Protein AF-X1CE96-F1 (afdb_monomer_lite)

Organism: NCBI:txid412755

Sequence (76 aa):
AWDRIGLGDIVSEEYLHNRLICLRDTEGRNLALGIVDEVDGRMRSISVYTPLDKEKKIGGILWGKLRINLEGKEVD

Radius of gyration: 11.77 Å; chains: 1; bounding box: 26×29×30 Å

pLDDT: mean 84.14, std 15.81, range [32.78, 96.38]

Structure (mmCIF, N/CA/C/O backbone):
data_AF-X1CE96-F1
#
_entry.id   AF-X1CE96-F1
#
loop_
_atom_site.group_PDB
_atom_site.id
_atom_site.type_symbol
_atom_site.label_atom_id
_atom_site.label_alt_id
_atom_site.label_comp_id
_atom_site.label_asym_id
_atom_site.label_entity_id
_atom_site.label_seq_id
_atom_site.pdbx_PDB_ins_code
_atom_site.Cartn_x
_atom_site.Cartn_y
_atom_site.Cartn_z
_atom_site.occupancy
_atom_site.B_iso_or_equiv
_atom_site.auth_seq_id
_atom_site.auth_comp_id
_atom_site.auth_asym_id
_atom_site.auth_atom_id
_atom_site.pdbx_PDB_model_num
ATOM 1 N N . ALA A 1 1 ? -16.641 3.075 -2.331 1.00 32.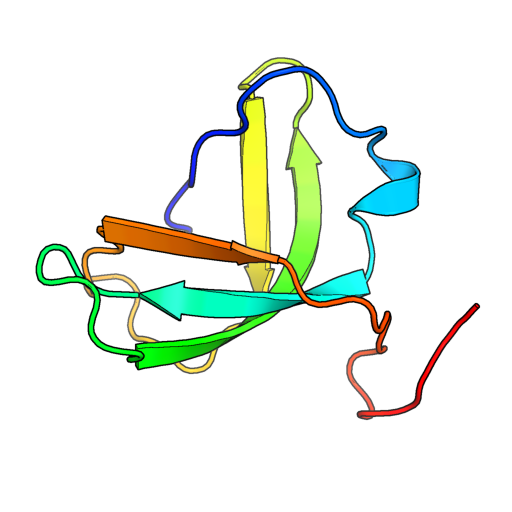78 1 ALA A N 1
ATOM 2 C CA . ALA A 1 1 ? -15.777 3.849 -1.444 1.00 32.78 1 ALA A CA 1
ATOM 3 C C . ALA A 1 1 ? -14.341 3.443 -1.734 1.00 32.78 1 ALA A C 1
ATOM 5 O O . ALA A 1 1 ? -13.998 2.280 -1.616 1.00 32.78 1 ALA A O 1
ATOM 6 N N . TRP A 1 2 ? -13.623 4.361 -2.366 1.00 39.03 2 TRP A N 1
ATOM 7 C CA . TRP A 1 2 ? -12.211 4.258 -2.708 1.00 39.03 2 TRP A CA 1
ATOM 8 C C . TRP A 1 2 ? -11.513 5.091 -1.635 1.00 39.03 2 TRP A C 1
ATOM 10 O O . TRP A 1 2 ? -11.691 6.310 -1.621 1.00 39.03 2 TRP A O 1
ATOM 20 N N . ASP A 1 3 ? -10.838 4.446 -0.690 1.00 40.44 3 ASP A N 1
ATOM 21 C CA . ASP A 1 3 ? -10.195 5.148 0.420 1.00 40.44 3 ASP A CA 1
ATOM 22 C C . ASP A 1 3 ? -8.801 5.618 -0.006 1.00 40.44 3 ASP A C 1
ATOM 24 O O . ASP A 1 3 ? -7.962 4.831 -0.439 1.00 40.44 3 ASP A O 1
ATOM 28 N N . ARG A 1 4 ? -8.576 6.934 0.074 1.00 49.16 4 ARG A N 1
ATOM 29 C CA . ARG A 1 4 ? -7.369 7.615 -0.418 1.00 49.16 4 ARG A CA 1
ATOM 30 C C . ARG A 1 4 ? -6.298 7.670 0.669 1.00 49.16 4 ARG A C 1
ATOM 32 O O . ARG A 1 4 ? -6.544 8.214 1.744 1.00 49.16 4 ARG A O 1
ATOM 39 N N . ILE A 1 5 ? -5.098 7.172 0.370 1.00 57.75 5 ILE A N 1
ATOM 40 C CA . ILE A 1 5 ? -3.947 7.190 1.288 1.00 57.75 5 ILE A CA 1
ATOM 41 C C . ILE A 1 5 ? -2.885 8.176 0.775 1.00 57.75 5 ILE A C 1
ATOM 43 O O . ILE A 1 5 ? -2.586 8.186 -0.418 1.00 57.75 5 ILE A O 1
ATOM 47 N N . GLY A 1 6 ? -2.350 9.026 1.663 1.00 51.78 6 GLY A N 1
ATOM 48 C CA . GLY A 1 6 ? -1.437 10.128 1.324 1.00 51.78 6 GLY A CA 1
ATOM 49 C C . GLY A 1 6 ? 0.030 9.718 1.120 1.00 51.78 6 GLY A C 1
ATOM 50 O O . GLY A 1 6 ? 0.559 8.927 1.899 1.00 51.78 6 GLY A O 1
ATOM 51 N N . LEU A 1 7 ? 0.704 10.296 0.116 1.00 57.19 7 LEU A N 1
ATOM 52 C CA . LEU A 1 7 ? 2.139 10.105 -0.169 1.00 57.19 7 LEU A CA 1
ATOM 53 C C . LEU A 1 7 ? 3.012 11.244 0.401 1.00 57.19 7 LEU A C 1
ATOM 55 O O . LEU A 1 7 ? 2.752 12.419 0.136 1.00 57.19 7 LEU A O 1
ATOM 59 N N . GLY A 1 8 ? 4.069 10.897 1.146 1.00 53.97 8 GLY A N 1
ATOM 60 C CA . GLY A 1 8 ? 5.189 11.797 1.475 1.00 53.97 8 GLY A CA 1
ATOM 61 C C . GLY A 1 8 ? 6.263 11.785 0.376 1.00 53.97 8 GLY A C 1
ATOM 62 O O . GLY A 1 8 ? 6.401 10.772 -0.300 1.00 53.97 8 GLY A O 1
ATOM 63 N N . ASP A 1 9 ? 6.951 12.921 0.187 1.00 53.03 9 ASP A N 1
ATOM 64 C CA . ASP A 1 9 ? 7.987 13.240 -0.819 1.00 53.03 9 ASP A CA 1
ATOM 65 C C . ASP A 1 9 ? 8.102 12.299 -2.036 1.00 53.03 9 ASP A C 1
ATOM 67 O O . ASP A 1 9 ? 8.872 11.346 -2.075 1.00 53.03 9 ASP A O 1
ATOM 71 N N . ILE A 1 10 ? 7.277 12.652 -3.030 1.00 53.44 10 ILE A N 1
ATOM 72 C CA . ILE A 1 10 ? 7.276 12.346 -4.470 1.00 53.44 10 ILE A CA 1
ATOM 73 C C . ILE A 1 10 ? 8.173 11.175 -4.885 1.00 53.44 10 ILE A C 1
ATOM 75 O O . ILE A 1 10 ? 9.272 11.332 -5.415 1.00 53.44 10 ILE A O 1
ATOM 79 N N . VAL A 1 11 ? 7.613 9.982 -4.735 1.00 63.19 11 VAL A N 1
ATOM 80 C CA . VAL A 1 11 ? 7.987 8.824 -5.539 1.00 63.19 11 VAL A CA 1
ATOM 81 C C . VAL A 1 11 ? 7.244 8.940 -6.876 1.00 63.19 11 VAL A C 1
ATOM 83 O O . VAL A 1 11 ? 6.060 9.282 -6.875 1.00 63.19 11 VAL A O 1
ATOM 86 N N . SER A 1 12 ? 7.920 8.751 -8.015 1.00 72.06 12 SER A N 1
ATOM 87 C CA . SER A 1 12 ? 7.295 8.931 -9.337 1.00 72.06 12 SER A CA 1
ATOM 88 C C . SER A 1 12 ? 6.092 7.997 -9.524 1.00 72.06 12 SER A C 1
ATOM 90 O O . SER A 1 12 ? 6.093 6.876 -9.015 1.00 72.06 12 SER A O 1
ATOM 92 N N . GLU A 1 13 ? 5.066 8.432 -10.265 1.00 72.19 13 GLU A N 1
ATOM 93 C CA . GLU A 1 13 ? 3.882 7.597 -10.549 1.00 72.19 13 GLU A CA 1
ATOM 94 C C . GLU A 1 13 ? 4.283 6.239 -11.146 1.00 72.19 13 GLU A C 1
ATOM 96 O O . GLU A 1 13 ? 3.781 5.199 -10.725 1.00 72.19 13 GLU A O 1
ATOM 101 N N . GLU A 1 14 ? 5.272 6.238 -12.043 1.00 76.88 14 GLU A N 1
ATOM 102 C CA . GLU A 1 14 ? 5.838 5.031 -12.654 1.00 76.88 14 GLU A CA 1
ATOM 103 C C . GLU A 1 14 ? 6.422 4.055 -11.622 1.00 76.88 14 GLU A C 1
ATOM 105 O O . GLU A 1 14 ? 6.213 2.845 -11.722 1.00 76.88 14 GLU A O 1
ATOM 110 N N . TYR A 1 15 ? 7.108 4.566 -10.593 1.00 78.38 15 TYR A N 1
ATOM 111 C CA . TYR A 1 15 ? 7.662 3.727 -9.530 1.00 78.38 15 TYR A CA 1
ATOM 112 C C . TYR A 1 15 ? 6.566 3.040 -8.710 1.00 78.38 15 TYR A C 1
ATOM 114 O O . TYR A 1 15 ? 6.768 1.933 -8.196 1.00 78.38 15 TYR A O 1
ATOM 122 N N . LEU A 1 16 ? 5.437 3.721 -8.528 1.00 85.44 16 LEU A N 1
ATOM 123 C CA . LEU A 1 16 ? 4.349 3.298 -7.657 1.00 85.44 16 LEU A CA 1
ATOM 124 C C . LEU A 1 16 ? 3.350 2.386 -8.372 1.00 85.44 16 LEU A C 1
ATOM 126 O O . LEU A 1 16 ? 2.797 1.504 -7.725 1.00 85.44 16 LEU A O 1
ATOM 130 N N . HIS A 1 17 ? 3.148 2.547 -9.678 1.00 88.88 17 HIS A N 1
ATOM 131 C CA . HIS A 1 17 ? 2.224 1.725 -10.457 1.00 88.88 17 HIS A CA 1
ATOM 132 C C . HIS A 1 17 ? 2.570 0.226 -10.381 1.00 88.88 17 HIS A C 1
ATOM 134 O O . HIS A 1 17 ? 3.739 -0.165 -10.506 1.00 88.88 17 HIS A O 1
ATOM 140 N N . ASN A 1 18 ? 1.550 -0.621 -10.196 1.00 93.44 18 ASN A N 1
ATOM 141 C CA . ASN A 1 18 ? 1.646 -2.069 -9.958 1.00 93.44 18 ASN A CA 1
ATOM 142 C C . ASN A 1 18 ? 2.444 -2.472 -8.708 1.00 93.44 18 ASN A C 1
ATOM 144 O O . ASN A 1 18 ? 2.723 -3.654 -8.509 1.00 93.44 18 ASN A O 1
ATOM 148 N N . ARG A 1 19 ? 2.847 -1.536 -7.842 1.00 93.06 19 ARG A N 1
ATOM 149 C CA . ARG A 1 19 ? 3.653 -1.878 -6.668 1.00 93.06 19 ARG A CA 1
ATOM 150 C C . ARG A 1 19 ? 2.815 -2.643 -5.650 1.00 93.06 19 ARG A C 1
ATOM 152 O O . ARG A 1 19 ? 1.721 -2.216 -5.278 1.00 93.06 19 ARG A O 1
ATOM 159 N N . LEU A 1 20 ? 3.363 -3.754 -5.165 1.00 95.25 20 LEU A N 1
ATOM 160 C CA . LEU A 1 20 ? 2.777 -4.506 -4.064 1.00 95.25 20 LEU A CA 1
ATOM 161 C C . LEU A 1 20 ? 3.035 -3.759 -2.752 1.00 95.25 20 LEU A C 1
ATOM 163 O O . LEU A 1 20 ? 4.171 -3.390 -2.440 1.00 95.25 20 LEU A O 1
ATOM 167 N N . ILE A 1 21 ? 1.987 -3.557 -1.965 1.00 95.31 21 ILE A N 1
ATOM 168 C CA . ILE A 1 21 ? 2.042 -2.855 -0.684 1.00 95.31 21 ILE A CA 1
ATOM 169 C C . ILE A 1 21 ? 1.353 -3.658 0.417 1.00 95.31 21 ILE A C 1
ATOM 171 O O . ILE A 1 21 ? 0.486 -4.489 0.154 1.00 95.31 21 ILE A O 1
ATOM 175 N N . CYS A 1 22 ? 1.723 -3.389 1.667 1.00 95.88 22 CYS A N 1
ATOM 176 C CA . CYS A 1 22 ? 1.005 -3.876 2.840 1.00 95.88 22 CYS A CA 1
ATOM 177 C C . CYS A 1 22 ? 0.232 -2.718 3.477 1.00 95.88 22 CYS A C 1
ATOM 179 O O . CYS A 1 22 ? 0.818 -1.702 3.859 1.00 95.88 22 CYS A O 1
ATOM 181 N N . LEU A 1 23 ? -1.082 -2.882 3.595 1.00 95.62 23 LEU A N 1
ATOM 182 C CA . LEU A 1 23 ? -1.978 -1.958 4.277 1.00 95.62 23 LEU A CA 1
ATOM 183 C C . LEU A 1 23 ? -1.991 -2.281 5.771 1.00 95.62 23 LEU A C 1
ATOM 185 O O . LEU A 1 23 ? -2.125 -3.444 6.162 1.00 95.62 23 LEU A O 1
ATOM 189 N N . ARG A 1 24 ? -1.857 -1.255 6.614 1.00 95.88 24 ARG A N 1
ATOM 190 C CA . ARG A 1 24 ? -1.765 -1.400 8.073 1.00 95.88 24 ARG A CA 1
ATOM 191 C C . ARG A 1 24 ? -2.845 -0.586 8.771 1.00 95.88 24 ARG A C 1
ATOM 193 O O . ARG A 1 24 ? -3.254 0.462 8.272 1.00 95.88 24 ARG A O 1
ATOM 200 N N . ASP A 1 25 ? -3.304 -1.058 9.923 1.00 95.12 25 ASP A N 1
ATOM 201 C CA . ASP A 1 25 ? -4.224 -0.294 10.768 1.00 95.12 25 ASP A CA 1
ATOM 202 C C . ASP A 1 25 ? -3.503 0.832 11.530 1.00 95.12 25 ASP A C 1
ATOM 204 O O . ASP A 1 25 ? -2.291 1.028 11.412 1.00 95.12 25 ASP A O 1
ATOM 208 N N . THR A 1 26 ? -4.258 1.601 12.315 1.00 93.44 26 THR A N 1
ATOM 209 C CA . THR A 1 26 ? -3.731 2.713 13.124 1.00 93.44 26 THR A CA 1
ATOM 210 C C . THR A 1 26 ? -2.831 2.270 14.278 1.00 93.44 26 THR A C 1
ATOM 212 O O . THR A 1 26 ? -2.123 3.101 14.835 1.00 93.44 26 THR A O 1
ATOM 215 N N . GLU A 1 27 ? -2.844 0.985 14.638 1.00 95.94 27 GLU A N 1
ATOM 216 C CA . GLU A 1 27 ? -1.937 0.383 15.624 1.00 95.94 27 GLU A CA 1
ATOM 217 C C . GLU A 1 27 ? -0.678 -0.205 14.953 1.00 95.94 27 GLU A C 1
ATOM 219 O O . GLU A 1 27 ? 0.203 -0.738 15.626 1.00 95.94 27 GLU A O 1
ATOM 224 N N . GLY A 1 28 ? -0.571 -0.121 13.622 1.00 92.31 28 GLY A N 1
ATOM 225 C CA . GLY A 1 28 ? 0.536 -0.679 12.851 1.00 92.31 28 GLY A CA 1
ATOM 226 C C . GLY A 1 28 ? 0.437 -2.189 12.614 1.00 92.31 28 GLY A C 1
ATOM 227 O O . GLY A 1 28 ? 1.421 -2.806 12.201 1.00 92.31 28 GLY A O 1
ATOM 228 N N . ARG A 1 29 ? -0.713 -2.829 12.834 1.00 95.69 29 ARG A N 1
ATOM 229 C CA . ARG A 1 29 ? -0.912 -4.246 12.486 1.00 95.69 29 ARG A CA 1
ATOM 230 C C . ARG A 1 29 ? -1.173 -4.390 10.992 1.00 95.69 29 ARG A C 1
ATOM 232 O O . ARG A 1 29 ? -1.836 -3.552 10.386 1.00 95.69 29 ARG A O 1
ATOM 239 N N . ASN A 1 30 ? -0.660 -5.464 10.397 1.00 96.25 30 ASN A N 1
ATOM 240 C CA . ASN A 1 30 ? -0.880 -5.756 8.981 1.00 96.25 30 ASN 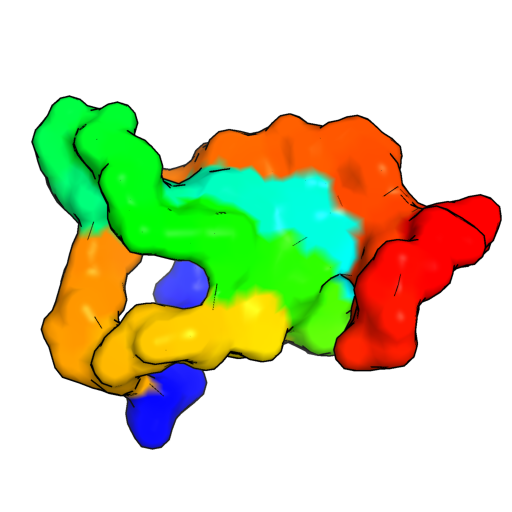A CA 1
ATOM 241 C C . ASN A 1 30 ? -2.330 -6.206 8.766 1.00 96.25 30 ASN A C 1
ATOM 243 O O . ASN A 1 30 ? -2.800 -7.104 9.461 1.00 96.25 30 ASN A O 1
ATOM 247 N N . LEU A 1 31 ? -3.017 -5.587 7.808 1.00 96.00 31 LEU A N 1
ATOM 248 C CA . LEU A 1 31 ? -4.407 -5.893 7.472 1.00 96.00 31 LEU A CA 1
ATOM 249 C C . LEU A 1 31 ? -4.504 -6.754 6.215 1.00 96.00 31 LEU A C 1
ATOM 251 O O . LEU A 1 31 ? -5.145 -7.799 6.231 1.00 96.00 31 LEU A O 1
ATOM 255 N N . ALA A 1 32 ? -3.878 -6.306 5.128 1.00 96.38 32 ALA A N 1
ATOM 256 C CA . ALA A 1 32 ? -3.913 -6.989 3.843 1.00 96.38 32 ALA A CA 1
ATOM 257 C C . ALA A 1 32 ? -2.771 -6.527 2.940 1.00 96.38 32 ALA A C 1
ATOM 259 O O . ALA A 1 32 ? -2.172 -5.469 3.150 1.00 96.38 32 ALA A O 1
ATOM 260 N N . LEU A 1 33 ? -2.525 -7.307 1.893 1.00 95.88 33 LEU A N 1
ATOM 261 C CA . LEU A 1 33 ? -1.779 -6.836 0.736 1.00 95.88 33 LEU A CA 1
ATOM 262 C C . LEU A 1 33 ? -2.696 -6.039 -0.199 1.00 95.88 33 LEU A C 1
ATOM 264 O O . LEU A 1 33 ? -3.914 -6.241 -0.225 1.00 95.88 33 LEU A O 1
ATOM 268 N N . GLY A 1 34 ? -2.092 -5.144 -0.970 1.00 95.50 34 GLY A N 1
ATOM 269 C CA . GLY A 1 34 ? -2.755 -4.434 -2.052 1.00 95.50 34 GLY A CA 1
ATOM 270 C C . GLY A 1 34 ? -1.803 -4.135 -3.202 1.00 95.50 34 GLY A C 1
ATOM 271 O O . GLY A 1 34 ? -0.585 -4.138 -3.020 1.00 95.50 34 GLY A O 1
ATOM 272 N N . ILE A 1 35 ? -2.366 -3.894 -4.379 1.00 95.69 35 ILE A N 1
ATOM 273 C CA . ILE A 1 35 ? -1.625 -3.526 -5.589 1.00 95.69 35 ILE A CA 1
ATOM 274 C C . ILE A 1 35 ? -2.020 -2.099 -5.941 1.00 95.69 35 ILE A C 1
ATOM 276 O O . ILE A 1 35 ? -3.210 -1.803 -6.045 1.00 95.69 35 ILE A O 1
ATOM 280 N N . VAL A 1 36 ? -1.039 -1.212 -6.083 1.00 93.50 36 VAL A N 1
ATOM 281 C CA . VAL A 1 36 ? -1.293 0.169 -6.510 1.00 93.50 36 VAL A CA 1
ATOM 282 C C . VAL A 1 36 ? -1.748 0.177 -7.968 1.00 93.50 36 VAL A C 1
ATOM 284 O O . VAL A 1 36 ? -1.056 -0.355 -8.833 1.00 93.50 36 VAL A O 1
ATOM 287 N N . ASP A 1 37 ? -2.897 0.799 -8.205 1.00 91.06 37 ASP A N 1
ATOM 288 C CA . ASP A 1 37 ? -3.537 0.949 -9.514 1.00 91.06 37 ASP A CA 1
ATOM 289 C C . ASP A 1 37 ? -3.192 2.313 -10.114 1.00 91.06 37 ASP A C 1
ATOM 291 O O . ASP A 1 37 ? -2.480 2.417 -11.104 1.00 91.06 37 ASP A O 1
ATOM 295 N N . GLU A 1 38 ? -3.593 3.383 -9.431 1.00 85.81 38 GLU A N 1
ATOM 296 C CA . GLU A 1 38 ? -3.391 4.754 -9.888 1.00 85.81 38 GLU A CA 1
ATOM 297 C C . GLU A 1 38 ? -2.688 5.586 -8.822 1.00 85.81 38 GLU A C 1
ATOM 299 O O . GLU A 1 38 ? -2.856 5.382 -7.614 1.00 85.81 38 GLU A O 1
ATOM 304 N N . VAL A 1 39 ? -1.935 6.578 -9.285 1.00 83.50 39 VAL A N 1
ATOM 305 C CA . VAL A 1 39 ? -1.369 7.633 -8.452 1.00 83.50 39 VAL A CA 1
ATOM 306 C C . VAL A 1 39 ? -1.910 8.954 -8.963 1.00 83.50 39 VAL A C 1
ATOM 308 O O . VAL A 1 39 ? -1.838 9.246 -10.147 1.00 83.50 39 VAL A O 1
ATOM 311 N N . ASP A 1 40 ? -2.464 9.749 -8.060 1.00 81.12 40 ASP A N 1
ATOM 312 C CA . ASP A 1 40 ? -2.898 11.110 -8.333 1.00 81.12 40 ASP A CA 1
ATOM 313 C C . ASP A 1 40 ? -1.887 12.061 -7.695 1.00 81.12 40 ASP A C 1
ATOM 315 O O . ASP A 1 40 ? -1.966 12.385 -6.501 1.00 81.12 40 ASP A O 1
ATOM 319 N N . GLY A 1 41 ? -0.913 12.507 -8.493 1.00 70.44 41 GLY A N 1
ATOM 320 C CA . GLY A 1 41 ? 0.123 13.435 -8.043 1.00 70.44 41 GLY A CA 1
ATOM 321 C C . GLY A 1 41 ? -0.409 14.797 -7.574 1.00 70.44 41 GLY A C 1
ATOM 322 O O . GLY A 1 41 ? 0.238 15.453 -6.755 1.00 70.44 41 GLY A O 1
ATOM 323 N N . ARG A 1 42 ? -1.600 15.227 -8.026 1.00 74.31 42 ARG A N 1
ATOM 324 C CA . ARG A 1 42 ? -2.212 16.501 -7.602 1.00 74.31 42 ARG A CA 1
ATOM 325 C C . ARG A 1 42 ? -2.834 16.382 -6.220 1.00 74.31 42 ARG A C 1
ATOM 327 O O . ARG A 1 42 ? -2.652 17.267 -5.388 1.00 74.31 42 ARG A O 1
ATOM 334 N N . MET A 1 43 ? -3.552 15.290 -5.972 1.00 69.75 43 MET A N 1
ATOM 335 C CA . MET A 1 43 ? -4.195 15.027 -4.683 1.00 69.75 43 MET A CA 1
ATOM 336 C C . MET A 1 43 ? -3.283 14.296 -3.692 1.00 69.75 43 MET A C 1
ATOM 338 O O . MET A 1 43 ? -3.688 14.072 -2.552 1.00 69.75 43 MET A O 1
ATOM 342 N N . ARG A 1 44 ? -2.057 13.943 -4.109 1.00 77.62 44 ARG A N 1
ATOM 343 C CA . ARG A 1 44 ? -1.100 13.125 -3.345 1.00 77.62 44 ARG A CA 1
ATOM 344 C C . ARG A 1 44 ? -1.736 11.833 -2.835 1.00 77.62 44 ARG A C 1
ATOM 346 O O . ARG A 1 44 ? -1.468 11.423 -1.709 1.00 77.62 44 ARG A O 1
ATOM 353 N N . SER A 1 45 ? -2.595 11.220 -3.645 1.00 84.62 45 SER A N 1
ATOM 354 C CA . SER A 1 45 ? -3.351 10.023 -3.271 1.00 84.62 45 SER A CA 1
ATOM 355 C C . SER A 1 45 ? -3.052 8.857 -4.197 1.00 84.62 45 SER A C 1
ATOM 357 O O . SER A 1 45 ? -2.690 9.072 -5.348 1.00 84.62 45 SER A O 1
ATOM 359 N N . ILE A 1 46 ? -3.269 7.639 -3.712 1.00 88.81 46 ILE A N 1
ATOM 360 C CA . ILE A 1 46 ? -3.222 6.421 -4.526 1.00 88.81 46 ILE A CA 1
ATOM 361 C C . ILE A 1 46 ? -4.568 5.694 -4.523 1.00 88.81 46 ILE A C 1
ATOM 363 O O . ILE A 1 46 ? -5.326 5.793 -3.553 1.00 88.81 46 ILE A O 1
ATOM 367 N N . SER A 1 47 ? -4.804 4.925 -5.579 1.00 91.38 47 SER A N 1
ATOM 368 C CA . SER A 1 47 ? -5.853 3.910 -5.681 1.00 91.38 47 SER A CA 1
ATOM 369 C C . SER A 1 47 ? -5.221 2.526 -5.547 1.00 91.38 47 SER A C 1
ATOM 371 O O . SER A 1 47 ? -4.130 2.288 -6.065 1.00 91.38 47 SER A O 1
ATOM 373 N N . VAL A 1 48 ? -5.874 1.612 -4.827 1.00 93.88 48 VAL A N 1
ATOM 374 C CA . VAL A 1 48 ? -5.302 0.301 -4.484 1.00 93.88 48 VAL A CA 1
ATOM 375 C C . VAL A 1 48 ? -6.338 -0.799 -4.688 1.00 93.88 48 VAL A C 1
ATOM 377 O O . VAL A 1 48 ? -7.423 -0.742 -4.109 1.00 93.88 48 VAL A O 1
ATOM 380 N N . TYR A 1 49 ? -5.977 -1.848 -5.428 1.00 95.31 49 TYR A N 1
ATOM 381 C CA . TYR A 1 49 ? -6.709 -3.112 -5.413 1.00 95.31 49 TYR A CA 1
ATOM 382 C C . TYR A 1 49 ? -6.422 -3.851 -4.112 1.00 95.31 49 TYR A C 1
ATOM 384 O O . TYR A 1 49 ? -5.274 -4.188 -3.819 1.00 95.31 49 TYR A O 1
ATOM 392 N N . THR A 1 50 ? -7.459 -4.105 -3.319 1.00 95.12 50 T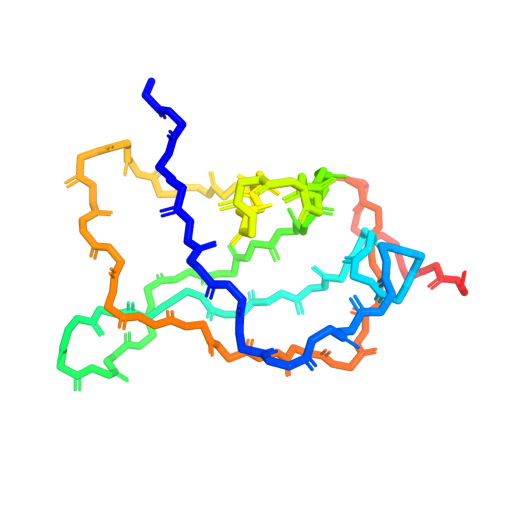HR A N 1
ATOM 393 C CA . THR A 1 50 ? -7.333 -4.743 -2.007 1.00 95.12 50 THR A CA 1
ATOM 394 C C . THR A 1 50 ? -8.576 -5.571 -1.674 1.00 95.12 50 THR A C 1
ATOM 396 O O . THR A 1 50 ? -9.675 -5.196 -2.085 1.00 95.12 50 THR A O 1
ATOM 399 N N . PRO A 1 51 ? -8.439 -6.680 -0.919 1.00 94.12 51 PRO A N 1
ATOM 400 C CA . PRO A 1 51 ? -9.584 -7.434 -0.413 1.00 94.12 51 PRO A CA 1
ATOM 401 C C . PRO A 1 51 ? -10.275 -6.764 0.788 1.00 94.12 51 PRO A C 1
ATOM 403 O O . PRO A 1 51 ? -11.233 -7.323 1.313 1.00 94.12 51 PRO A O 1
ATOM 406 N N . LEU A 1 52 ? -9.777 -5.623 1.278 1.00 94.38 52 LEU A N 1
ATOM 407 C CA . LEU A 1 52 ? -10.370 -4.943 2.428 1.00 94.38 52 LEU A CA 1
ATOM 408 C C . LEU A 1 52 ? -11.693 -4.266 2.072 1.00 94.38 52 LEU A C 1
ATOM 410 O O . LEU A 1 52 ? -11.836 -3.638 1.022 1.00 94.38 52 LEU A O 1
ATOM 414 N N . ASP A 1 53 ? -12.630 -4.332 3.015 1.00 91.50 53 ASP A N 1
ATOM 415 C CA . ASP A 1 53 ? -13.858 -3.558 2.947 1.00 91.50 53 ASP A CA 1
ATOM 416 C C . ASP A 1 53 ? -13.564 -2.063 2.959 1.00 91.50 53 ASP A C 1
ATOM 418 O O . ASP A 1 53 ? -12.653 -1.571 3.625 1.00 91.50 53 ASP A O 1
ATOM 422 N N . LYS A 1 54 ? -14.419 -1.321 2.267 1.00 85.69 54 LYS A N 1
ATOM 423 C CA . LYS A 1 54 ? -14.259 0.115 2.031 1.00 85.69 54 LYS A CA 1
ATOM 424 C C . LYS A 1 54 ? -14.463 0.984 3.273 1.00 85.69 54 LYS A C 1
ATOM 426 O O . LYS A 1 54 ? -14.296 2.188 3.205 1.00 85.69 54 LYS A O 1
ATOM 431 N N . GLU A 1 55 ? -14.909 0.389 4.372 1.00 88.00 55 GLU A N 1
ATOM 432 C CA . GLU A 1 55 ? -15.066 1.056 5.667 1.00 88.00 55 GLU A CA 1
ATOM 433 C C . GLU A 1 55 ? -13.839 0.827 6.561 1.00 88.00 55 GLU A C 1
ATOM 435 O O . GLU A 1 55 ? -13.732 1.381 7.661 1.00 88.00 55 GLU A O 1
ATOM 440 N N . LYS A 1 56 ? -12.897 -0.020 6.119 1.00 89.88 56 LYS A N 1
ATOM 441 C CA . LYS A 1 56 ? -11.723 -0.364 6.902 1.00 89.88 56 LYS A CA 1
ATOM 442 C C . LYS A 1 56 ? -10.739 0.798 6.895 1.00 89.88 56 LYS A C 1
ATOM 444 O O . LYS A 1 56 ? -10.017 1.035 5.934 1.00 89.88 56 LYS A O 1
ATOM 449 N N . LYS A 1 57 ? -10.643 1.471 8.038 1.00 91.44 57 LYS A N 1
ATOM 450 C CA . LYS A 1 57 ? -9.683 2.555 8.238 1.00 91.44 57 LYS A CA 1
ATOM 451 C C . LYS A 1 57 ? -8.238 2.064 8.094 1.00 91.44 57 LYS A C 1
ATOM 453 O O . LYS A 1 57 ? -7.787 1.208 8.859 1.00 91.44 57 LYS A O 1
ATOM 458 N N . ILE A 1 58 ? -7.504 2.676 7.168 1.00 93.44 58 ILE A N 1
ATOM 459 C CA . ILE A 1 58 ? -6.069 2.453 6.973 1.00 93.44 58 ILE A CA 1
ATOM 460 C C . ILE A 1 58 ? -5.277 3.492 7.771 1.00 93.44 58 ILE A C 1
ATOM 462 O O . ILE A 1 58 ? -5.521 4.692 7.668 1.00 93.44 58 ILE A O 1
ATOM 466 N N . GLY A 1 59 ? -4.345 3.021 8.598 1.00 92.31 59 GLY A N 1
ATOM 467 C CA . GLY A 1 59 ? -3.447 3.857 9.398 1.00 92.31 59 GLY A CA 1
ATOM 468 C C . GLY A 1 59 ? -2.073 4.065 8.766 1.00 92.31 59 GLY A C 1
ATOM 469 O O . GLY A 1 59 ? -1.387 5.022 9.111 1.00 92.31 59 GLY A O 1
ATOM 470 N N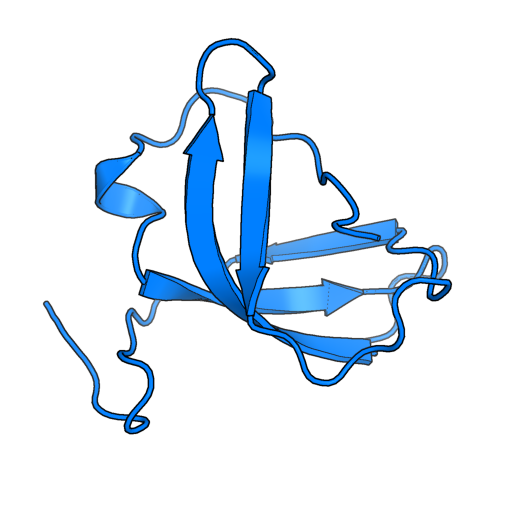 . GLY A 1 60 ? -1.670 3.201 7.830 1.00 91.12 60 GLY A N 1
ATOM 471 C CA . GLY A 1 60 ? -0.411 3.357 7.110 1.00 91.12 60 GLY A CA 1
ATOM 472 C C . GLY A 1 60 ? -0.207 2.342 5.991 1.00 91.12 60 GLY A C 1
ATOM 473 O O . GLY A 1 60 ? -0.950 1.370 5.856 1.00 91.12 60 GLY A O 1
ATOM 474 N N . ILE A 1 61 ? 0.841 2.577 5.204 1.00 92.75 61 ILE A N 1
ATOM 475 C CA . ILE A 1 61 ? 1.292 1.700 4.121 1.00 92.75 61 ILE A CA 1
ATOM 476 C C . ILE A 1 61 ? 2.745 1.318 4.374 1.00 92.75 61 ILE A C 1
ATOM 478 O O . ILE A 1 61 ? 3.572 2.174 4.689 1.00 92.75 61 ILE A O 1
ATOM 482 N N . LEU A 1 62 ? 3.067 0.041 4.186 1.00 92.56 62 LEU A N 1
ATOM 483 C CA . LEU A 1 62 ? 4.438 -0.418 4.011 1.00 92.56 62 LEU A CA 1
ATOM 484 C C . LEU A 1 62 ? 4.681 -0.745 2.535 1.00 92.56 62 LEU A C 1
ATOM 486 O O . LEU A 1 62 ? 4.001 -1.589 1.949 1.00 92.56 62 LEU A O 1
ATOM 490 N N . TRP A 1 63 ? 5.655 -0.053 1.949 1.00 90.50 63 TRP A N 1
ATOM 491 C CA . TRP A 1 63 ? 6.013 -0.165 0.540 1.00 90.50 63 TRP A CA 1
ATOM 492 C C . TRP A 1 63 ? 6.799 -1.446 0.277 1.00 90.50 63 TRP A C 1
ATOM 494 O O . TRP A 1 63 ? 7.881 -1.648 0.831 1.00 90.50 63 TRP A O 1
ATOM 504 N N . GLY A 1 64 ? 6.257 -2.316 -0.574 1.00 90.19 64 GLY A N 1
ATOM 505 C CA . GLY A 1 64 ? 6.981 -3.474 -1.076 1.00 90.19 64 GLY A CA 1
ATOM 506 C C . GLY A 1 64 ? 7.964 -3.091 -2.179 1.00 90.19 64 GLY A C 1
ATOM 507 O O . GLY A 1 64 ? 7.899 -2.010 -2.770 1.00 90.19 64 GLY A O 1
ATOM 508 N N . LYS A 1 65 ? 8.899 -4.001 -2.462 1.00 89.50 65 LYS A N 1
ATOM 509 C CA . LYS A 1 65 ? 9.883 -3.838 -3.544 1.00 89.50 65 LYS A CA 1
ATOM 510 C C . LYS A 1 65 ? 9.378 -4.358 -4.891 1.00 89.50 65 LYS A C 1
ATOM 512 O O . LYS A 1 65 ? 9.790 -3.813 -5.909 1.00 89.50 65 LYS A O 1
ATOM 517 N N . LEU A 1 66 ? 8.486 -5.346 -4.859 1.00 92.88 66 LEU A N 1
ATOM 518 C CA . LEU A 1 66 ? 7.945 -6.033 -6.029 1.00 92.88 66 LEU A CA 1
ATOM 519 C C . LEU A 1 66 ? 6.862 -5.201 -6.715 1.00 92.88 66 LEU A C 1
ATOM 521 O O . LEU A 1 66 ? 6.077 -4.515 -6.049 1.00 92.88 66 LEU A O 1
ATOM 525 N N . ARG A 1 67 ? 6.791 -5.329 -8.038 1.00 94.00 67 ARG A N 1
ATOM 526 C CA . ARG A 1 67 ? 5.649 -4.901 -8.842 1.00 94.00 67 ARG A CA 1
ATOM 527 C C . ARG A 1 67 ? 4.971 -6.148 -9.388 1.00 94.00 67 ARG A C 1
ATOM 529 O O . ARG A 1 67 ? 5.643 -7.098 -9.774 1.00 94.00 67 ARG A O 1
ATOM 536 N N . ILE A 1 68 ? 3.649 -6.176 -9.357 1.00 94.81 68 ILE A N 1
ATOM 537 C CA . ILE A 1 68 ? 2.856 -7.352 -9.696 1.00 94.81 68 ILE A CA 1
ATOM 538 C C . ILE A 1 68 ? 1.598 -6.918 -10.445 1.00 94.81 68 ILE A C 1
ATOM 540 O O . ILE A 1 68 ? 1.005 -5.889 -10.125 1.00 94.81 68 ILE A O 1
ATOM 544 N N . ASN A 1 69 ? 1.197 -7.687 -11.450 1.00 94.12 69 ASN A N 1
ATOM 545 C CA . ASN A 1 69 ? -0.065 -7.465 -12.148 1.00 94.12 69 ASN A CA 1
ATOM 546 C C . ASN A 1 69 ? -1.244 -8.158 -11.431 1.00 94.12 69 ASN A C 1
ATOM 548 O O . ASN A 1 69 ? -1.062 -8.870 -10.439 1.00 94.12 69 ASN A O 1
ATOM 552 N N . LEU A 1 70 ? -2.467 -7.967 -11.936 1.00 92.19 70 LEU A N 1
ATOM 553 C CA . LEU A 1 70 ? -3.677 -8.544 -11.332 1.00 92.19 70 LEU A CA 1
ATOM 554 C C . LEU A 1 70 ? -3.743 -10.075 -11.427 1.00 92.19 70 LEU A C 1
ATOM 556 O O . LEU A 1 70 ? -4.431 -10.707 -10.629 1.00 92.19 70 LEU A O 1
ATOM 560 N N . GLU A 1 71 ? -2.998 -10.688 -12.348 1.00 94.06 71 GLU A N 1
ATOM 561 C CA . GLU A 1 71 ? -2.852 -12.143 -12.441 1.00 94.06 71 GLU A CA 1
ATOM 562 C C . GLU A 1 71 ? -1.841 -12.712 -11.430 1.00 94.06 71 GLU A C 1
ATOM 564 O O . GLU A 1 71 ? -1.630 -13.926 -11.391 1.00 94.06 71 GLU A O 1
ATOM 569 N N . GLY A 1 72 ? -1.201 -11.864 -10.620 1.00 90.88 72 GLY A N 1
ATOM 570 C CA . GLY A 1 72 ? -0.228 -12.287 -9.618 1.00 90.88 72 GLY A CA 1
ATOM 571 C C . GLY A 1 72 ? 1.169 -12.566 -10.181 1.00 90.88 72 GLY A C 1
ATOM 572 O O . GLY A 1 72 ? 1.953 -13.268 -9.542 1.00 90.88 72 GLY A O 1
ATOM 573 N N . LYS A 1 73 ? 1.495 -12.049 -11.369 1.00 95.81 73 LYS A N 1
ATOM 574 C CA . LYS A 1 73 ? 2.826 -12.169 -11.978 1.00 95.81 73 LYS A CA 1
ATOM 575 C C . LYS A 1 73 ? 3.659 -10.931 -11.697 1.00 95.81 73 LYS A C 1
ATOM 577 O O . LYS A 1 73 ? 3.163 -9.813 -11.828 1.00 95.81 73 LYS A O 1
ATOM 582 N N . GLU A 1 74 ? 4.920 -11.143 -11.336 1.00 95.25 74 GLU A N 1
ATOM 583 C CA . GLU A 1 74 ? 5.893 -10.060 -11.211 1.00 95.25 74 GLU A CA 1
ATOM 584 C C . GLU A 1 74 ? 6.089 -9.364 -12.565 1.00 95.25 74 GLU A C 1
ATOM 586 O O . GLU A 1 74 ? 6.090 -10.018 -13.613 1.00 95.25 74 GLU A O 1
ATOM 591 N N . VAL A 1 75 ? 6.198 -8.038 -12.535 1.00 90.69 75 VAL A N 1
ATOM 592 C CA . VAL A 1 75 ? 6.405 -7.189 -13.714 1.00 90.69 75 VAL A CA 1
ATOM 593 C C . VAL A 1 75 ? 7.556 -6.222 -13.448 1.00 90.69 75 VAL A C 1
ATOM 595 O O . VAL A 1 75 ? 7.709 -5.764 -12.318 1.00 90.69 75 VAL A O 1
ATOM 598 N N . ASP A 1 76 ? 8.349 -5.922 -14.477 1.00 78.06 76 ASP A N 1
ATOM 599 C CA . ASP A 1 76 ? 9.503 -5.016 -14.376 1.00 78.06 7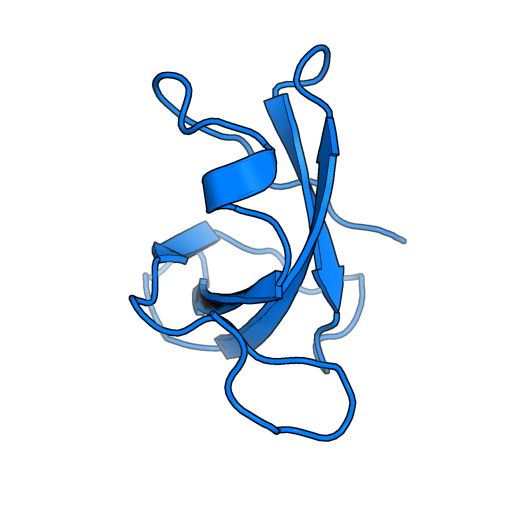6 ASP A CA 1
ATOM 600 C C . ASP A 1 76 ? 9.095 -3.540 -14.323 1.00 78.06 76 ASP A C 1
ATOM 602 O O . ASP A 1 76 ? 8.226 -3.094 -15.114 1.00 78.06 76 ASP A O 1
#

Foldseek 3Di:
DFDWDADDDDDDFVQQAQWKKFFAALVRHTDWIWGWHGADPVVRTTGTHTPDDPVGDTNDMDTDPFGADPVGDTDD

Secondary structure (DSSP, 8-state):
----EEPSS---HHHHTTEEEEEE-TT--EEEEEEEEEEETTTTEEEEE-SS-TT----EEEEEEEEB-TTS-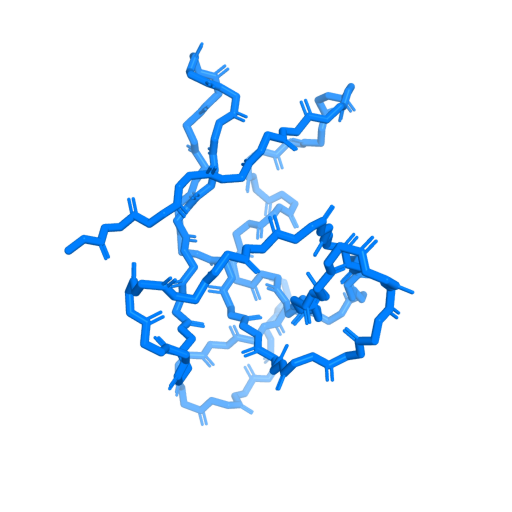B--